Protein AF-A0A349PP46-F1 (afdb_monomer_lite)

Radius of gyration: 15.01 Å; chains: 1; bounding box: 28×39×41 Å

Structure (mmCIF, N/CA/C/O backbone):
data_AF-A0A349PP46-F1
#
_entry.id   AF-A0A349PP46-F1
#
loop_
_atom_site.group_PDB
_atom_site.id
_atom_site.type_symbol
_atom_site.label_atom_id
_atom_site.label_alt_id
_atom_site.label_comp_id
_atom_site.label_asym_id
_atom_site.label_entity_id
_atom_site.label_seq_id
_atom_site.pdbx_PDB_ins_code
_atom_site.Cartn_x
_atom_site.Cartn_y
_atom_site.Cartn_z
_atom_site.occupancy
_atom_site.B_iso_or_equiv
_atom_site.auth_seq_id
_atom_site.auth_comp_id
_atom_site.auth_asym_id
_atom_site.auth_atom_id
_atom_site.pdbx_PDB_model_num
ATOM 1 N N . ALA A 1 1 ? 0.682 19.680 -19.492 1.00 50.34 1 ALA A N 1
ATOM 2 C CA . ALA A 1 1 ? 1.173 19.832 -20.877 1.00 50.34 1 ALA A CA 1
ATOM 3 C C . ALA A 1 1 ? 1.576 21.284 -21.095 1.00 50.34 1 ALA A C 1
ATOM 5 O O . ALA A 1 1 ? 0.813 22.161 -20.706 1.00 50.34 1 ALA A O 1
ATOM 6 N N . ASN A 1 2 ? 2.760 21.549 -21.656 1.00 45.91 2 ASN A N 1
ATOM 7 C CA . ASN A 1 2 ? 3.102 22.887 -22.142 1.00 45.91 2 ASN A CA 1
ATOM 8 C C . ASN A 1 2 ? 2.637 22.979 -23.601 1.00 45.91 2 ASN A C 1
ATOM 10 O O . ASN A 1 2 ? 3.193 22.323 -24.480 1.00 45.91 2 ASN A O 1
ATOM 14 N N . PHE A 1 3 ? 1.589 23.759 -23.854 1.00 58.06 3 PHE A N 1
ATOM 15 C CA . PHE A 1 3 ? 0.976 23.850 -25.180 1.00 58.06 3 PHE A CA 1
ATOM 16 C C . PHE A 1 3 ? 1.746 24.756 -26.159 1.00 58.06 3 PHE A C 1
ATOM 18 O O . PHE A 1 3 ? 1.370 24.826 -27.326 1.00 58.06 3 PHE A O 1
ATOM 25 N N . ASN A 1 4 ? 2.851 25.381 -25.730 1.00 63.91 4 ASN A N 1
ATOM 26 C CA . ASN A 1 4 ? 3.681 26.236 -26.586 1.00 63.91 4 ASN A CA 1
ATOM 27 C C . ASN A 1 4 ? 4.810 25.475 -27.300 1.00 63.91 4 ASN A C 1
ATOM 29 O O . ASN A 1 4 ? 5.224 25.881 -28.380 1.00 63.91 4 ASN A O 1
ATOM 33 N N . THR A 1 5 ? 5.296 24.361 -26.742 1.00 61.56 5 THR A N 1
ATOM 34 C CA . THR A 1 5 ? 6.426 23.595 -27.310 1.00 61.56 5 THR A CA 1
ATOM 35 C C . THR A 1 5 ? 6.017 22.276 -27.966 1.00 61.56 5 THR A C 1
ATOM 37 O O . THR A 1 5 ? 6.862 21.623 -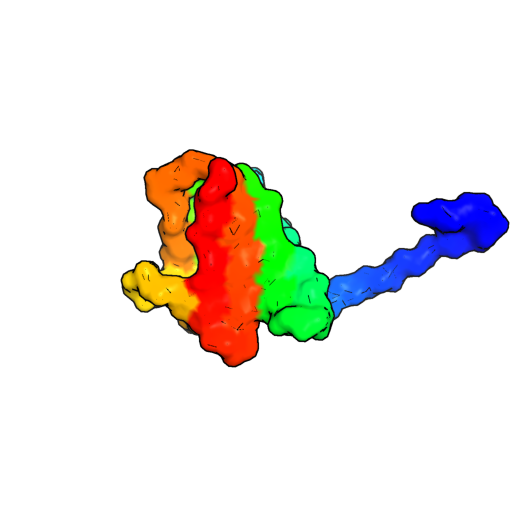28.570 1.00 61.56 5 THR A O 1
ATOM 40 N N . LYS A 1 6 ? 4.742 21.861 -27.862 1.00 62.97 6 LYS A N 1
ATOM 41 C CA . LYS A 1 6 ? 4.243 20.538 -28.306 1.00 62.97 6 LYS A CA 1
ATOM 42 C C . LYS A 1 6 ? 5.076 19.353 -27.787 1.00 62.97 6 LYS A C 1
ATOM 44 O O . LYS A 1 6 ? 5.077 18.285 -28.391 1.00 62.97 6 LYS A O 1
ATOM 49 N N . THR A 1 7 ? 5.776 19.523 -26.670 1.00 57.22 7 THR A N 1
ATOM 50 C CA . THR A 1 7 ? 6.552 18.455 -26.044 1.00 57.22 7 THR A CA 1
ATOM 51 C C . THR A 1 7 ? 5.775 17.875 -24.870 1.00 57.22 7 THR A C 1
ATOM 53 O O . THR A 1 7 ? 5.267 18.596 -24.009 1.00 57.22 7 THR A O 1
ATOM 56 N N . TYR A 1 8 ? 5.683 16.549 -24.845 1.00 54.00 8 TYR A N 1
ATOM 57 C CA . TYR A 1 8 ? 5.216 15.781 -23.699 1.00 54.00 8 TYR A CA 1
ATOM 58 C C . TYR A 1 8 ? 6.405 14.985 -23.179 1.00 54.00 8 TYR A C 1
ATOM 60 O O . TYR A 1 8 ? 7.027 14.240 -23.932 1.00 54.00 8 TYR A O 1
ATOM 68 N N . THR A 1 9 ? 6.734 15.159 -21.903 1.00 55.66 9 THR A N 1
ATOM 69 C CA . THR A 1 9 ? 7.711 14.306 -21.229 1.00 55.66 9 THR A CA 1
ATOM 70 C C . THR A 1 9 ? 6.962 13.105 -20.674 1.00 55.66 9 THR A C 1
ATOM 72 O O . THR A 1 9 ? 6.090 13.264 -19.822 1.00 55.66 9 THR A O 1
ATOM 75 N N . ILE A 1 10 ? 7.288 11.914 -21.171 1.00 57.06 10 ILE A N 1
ATOM 76 C CA . ILE A 1 10 ? 6.913 10.658 -20.525 1.00 57.06 10 ILE A CA 1
ATOM 77 C C . ILE A 1 10 ? 8.033 10.365 -19.535 1.00 57.06 10 ILE A C 1
ATOM 79 O O . ILE A 1 10 ? 9.145 10.048 -19.949 1.00 57.06 10 ILE A O 1
ATOM 83 N N . THR A 1 11 ? 7.761 10.514 -18.243 1.00 58.34 11 THR A N 1
ATOM 84 C CA . THR A 1 11 ? 8.678 10.047 -17.201 1.00 58.34 11 THR A CA 1
ATOM 85 C C . THR A 1 11 ? 8.294 8.608 -16.874 1.00 58.34 11 THR A C 1
ATOM 87 O O . THR A 1 11 ? 7.183 8.395 -16.386 1.00 58.34 11 THR A O 1
ATOM 90 N N . PRO A 1 12 ? 9.152 7.612 -17.150 1.00 60.84 12 PRO A N 1
ATOM 91 C CA . PRO A 1 12 ? 8.909 6.250 -16.701 1.00 60.84 12 PRO A CA 1
ATOM 92 C C . PRO A 1 12 ? 8.806 6.232 -15.176 1.00 60.84 12 PRO A C 1
ATOM 94 O O . PRO A 1 12 ? 9.675 6.778 -14.493 1.00 60.84 12 PRO A O 1
ATOM 97 N N . ILE A 1 13 ? 7.757 5.610 -14.640 1.00 65.06 13 ILE A N 1
ATOM 98 C CA . ILE A 1 13 ? 7.719 5.287 -13.215 1.00 65.06 13 ILE A CA 1
ATOM 99 C C . ILE A 1 13 ? 8.694 4.127 -13.029 1.00 65.06 13 ILE A C 1
ATOM 101 O O . ILE A 1 13 ? 8.461 3.025 -13.517 1.00 65.06 13 ILE A O 1
ATOM 105 N N . VAL A 1 14 ? 9.820 4.400 -12.382 1.00 72.19 14 VAL A N 1
ATOM 106 C CA . VAL A 1 14 ? 10.742 3.369 -11.902 1.00 72.19 14 VAL A CA 1
ATOM 107 C C . VAL A 1 14 ? 10.284 2.934 -10.517 1.00 72.19 14 VAL A C 1
ATOM 109 O O . VAL A 1 14 ? 10.048 3.784 -9.662 1.00 72.19 14 VAL A O 1
ATOM 112 N N . ASN A 1 15 ? 10.178 1.621 -10.306 1.00 84.94 15 ASN A N 1
ATOM 113 C CA . ASN A 1 15 ? 9.629 1.003 -9.100 1.00 84.94 15 ASN A CA 1
ATOM 114 C C . ASN A 1 15 ? 8.167 1.398 -8.833 1.00 84.94 15 ASN A C 1
ATOM 116 O O . ASN A 1 15 ? 7.852 2.023 -7.817 1.00 84.94 15 ASN A O 1
ATOM 120 N N . ALA A 1 16 ? 7.270 1.043 -9.754 1.00 91.75 16 ALA A N 1
ATOM 121 C CA . ALA A 1 16 ? 5.847 1.338 -9.645 1.00 91.75 16 ALA A CA 1
ATOM 122 C C . ALA A 1 16 ? 5.185 0.431 -8.596 1.00 91.75 16 ALA A C 1
ATOM 124 O O . ALA A 1 16 ? 4.517 -0.550 -8.921 1.00 91.75 16 ALA A O 1
ATOM 125 N N . TRP A 1 17 ? 5.394 0.748 -7.319 1.00 97.69 17 TRP A N 1
ATOM 126 C CA . TRP A 1 17 ? 4.684 0.094 -6.229 1.00 97.69 17 TRP A CA 1
ATOM 127 C C . TRP A 1 17 ? 3.208 0.470 -6.259 1.00 97.69 17 TRP A C 1
ATOM 129 O O . TRP A 1 17 ? 2.841 1.638 -6.396 1.00 97.69 17 TRP A O 1
ATOM 139 N N . GLY A 1 18 ? 2.361 -0.535 -6.092 1.00 97.94 18 GLY A N 1
ATOM 140 C CA . GLY A 1 18 ? 0.921 -0.386 -5.986 1.00 97.94 18 GLY A CA 1
ATOM 141 C C . GLY A 1 18 ? 0.330 -1.344 -4.966 1.00 97.94 18 GLY A C 1
ATOM 142 O O . GLY A 1 18 ? 1.007 -2.242 -4.458 1.00 97.94 18 GLY A O 1
ATOM 143 N N . ILE A 1 19 ? -0.956 -1.149 -4.687 1.00 98.56 19 ILE A N 1
ATOM 144 C CA . ILE A 1 19 ? -1.764 -2.098 -3.926 1.00 98.56 19 ILE A CA 1
ATOM 145 C C . ILE A 1 19 ? -2.778 -2.805 -4.821 1.00 98.56 19 ILE A C 1
ATOM 147 O O . ILE A 1 19 ? -3.351 -2.205 -5.731 1.00 98.56 19 ILE A O 1
ATOM 151 N N . ILE A 1 20 ? -3.027 -4.076 -4.530 1.00 98.69 20 ILE A N 1
ATOM 152 C CA . ILE A 1 20 ? -3.945 -4.945 -5.271 1.00 98.69 20 ILE A CA 1
ATOM 153 C C . ILE A 1 20 ? -4.708 -5.846 -4.311 1.00 98.69 20 ILE A C 1
ATOM 155 O O . ILE A 1 20 ? -4.172 -6.233 -3.279 1.00 98.69 20 ILE A O 1
ATOM 159 N N . GLY A 1 21 ? -5.943 -6.196 -4.643 1.00 98.56 21 GLY A N 1
ATOM 160 C CA . GLY A 1 21 ? -6.720 -7.203 -3.934 1.00 98.56 21 GLY A CA 1
ATOM 161 C C . GLY A 1 21 ? -8.164 -6.796 -3.738 1.00 98.56 21 GLY A C 1
ATOM 162 O O . GLY A 1 21 ? -8.553 -5.676 -4.055 1.00 98.56 21 GLY A O 1
ATOM 163 N N . ASP A 1 22 ? -8.974 -7.707 -3.206 1.00 98.56 22 ASP A N 1
ATOM 164 C CA . ASP A 1 22 ? -10.417 -7.513 -3.084 1.00 98.56 22 ASP A CA 1
ATOM 165 C C . ASP A 1 22 ? -10.804 -6.199 -2.417 1.00 98.56 22 ASP A C 1
ATOM 167 O O . ASP A 1 22 ? -11.841 -5.670 -2.755 1.00 98.56 22 ASP A O 1
ATOM 171 N N . ALA A 1 23 ? -10.014 -5.622 -1.514 1.00 98.50 23 ALA A N 1
ATOM 172 C CA . ALA A 1 23 ? -10.355 -4.344 -0.891 1.00 98.50 23 ALA A CA 1
ATOM 173 C C . ALA A 1 23 ? -10.197 -3.109 -1.813 1.00 98.50 23 ALA A C 1
ATOM 175 O O . ALA A 1 23 ? -10.692 -2.033 -1.461 1.00 98.50 23 ALA A O 1
ATOM 176 N N . THR A 1 24 ? -9.535 -3.237 -2.970 1.00 98.31 24 THR A N 1
ATOM 177 C CA . THR A 1 24 ? -9.212 -2.143 -3.907 1.00 98.31 24 THR A CA 1
ATOM 178 C C . THR A 1 24 ? -10.245 -2.025 -5.054 1.00 98.31 24 THR A C 1
ATOM 180 O O . THR A 1 24 ? -11.050 -2.939 -5.263 1.00 98.31 24 THR A O 1
ATOM 183 N N . PRO A 1 25 ? -10.279 -0.906 -5.816 1.00 97.69 25 PRO A N 1
ATOM 184 C CA . PRO A 1 25 ? -11.249 -0.687 -6.899 1.00 97.69 25 PRO A CA 1
ATOM 185 C C . PRO A 1 25 ? -11.206 -1.722 -8.026 1.00 97.69 25 PRO A C 1
ATOM 187 O O . PRO A 1 25 ? -12.229 -1.986 -8.652 1.00 97.69 25 PRO A O 1
ATOM 190 N N . THR A 1 26 ? -10.028 -2.282 -8.282 1.00 96.56 26 THR A N 1
ATOM 191 C CA . THR A 1 26 ? -9.737 -3.200 -9.391 1.00 96.56 26 THR A CA 1
ATOM 192 C C . THR A 1 26 ? -9.560 -4.643 -8.929 1.00 96.56 26 THR A C 1
ATOM 194 O O . THR A 1 26 ? -9.157 -5.486 -9.725 1.00 96.56 26 THR A O 1
ATOM 197 N N . ALA A 1 27 ? -9.859 -4.943 -7.659 1.00 97.75 27 ALA A N 1
ATOM 198 C CA . ALA A 1 27 ? -9.690 -6.270 -7.076 1.00 97.75 27 ALA A CA 1
ATOM 199 C C . ALA A 1 27 ? -8.302 -6.859 -7.406 1.00 97.75 27 ALA A C 1
ATOM 201 O O . ALA A 1 27 ? -7.287 -6.198 -7.189 1.00 97.75 27 ALA A O 1
ATOM 202 N N . TRP A 1 28 ? -8.254 -8.077 -7.945 1.00 97.44 28 TRP A N 1
ATOM 203 C CA . TRP A 1 28 ? -7.029 -8.766 -8.360 1.00 97.44 28 TRP A CA 1
ATOM 204 C C . TRP A 1 28 ? -6.673 -8.574 -9.847 1.00 97.44 28 TRP A C 1
ATOM 206 O O . TRP A 1 28 ? -5.762 -9.241 -10.338 1.00 97.44 28 TRP A O 1
ATOM 216 N N . ASP A 1 29 ? -7.347 -7.662 -10.558 1.00 97.00 29 ASP A N 1
ATOM 217 C CA . ASP A 1 29 ? -7.123 -7.441 -11.994 1.00 97.00 29 ASP A CA 1
ATOM 218 C C . ASP A 1 29 ? -5.970 -6.463 -12.273 1.00 97.00 29 ASP A C 1
ATOM 220 O O . ASP A 1 29 ? -5.186 -6.664 -13.199 1.00 97.00 29 ASP A O 1
ATOM 224 N N . SER A 1 30 ? -5.847 -5.392 -11.482 1.00 95.56 30 SER A N 1
ATOM 225 C CA . SER A 1 30 ? -4.820 -4.354 -11.671 1.00 95.56 30 SER A CA 1
ATOM 226 C C . SER A 1 30 ? -4.442 -3.681 -10.354 1.00 95.56 30 SER A C 1
ATOM 228 O O . SER A 1 30 ? -5.242 -3.667 -9.416 1.00 95.56 30 SER A O 1
ATOM 230 N N . ASP A 1 31 ? -3.250 -3.087 -10.288 1.00 96.94 31 ASP A N 1
ATOM 231 C CA . ASP A 1 31 ? -2.809 -2.355 -9.099 1.00 96.94 31 ASP A CA 1
ATOM 232 C C . ASP A 1 31 ? -3.360 -0.927 -9.092 1.00 96.94 31 ASP A C 1
ATOM 234 O O . ASP A 1 31 ? -3.477 -0.268 -10.126 1.00 96.94 31 ASP A O 1
ATOM 238 N N . THR A 1 32 ? -3.609 -0.408 -7.894 1.00 97.56 32 THR A N 1
ATOM 239 C CA . THR A 1 32 ? -3.705 1.032 -7.649 1.00 97.56 32 THR A CA 1
ATOM 240 C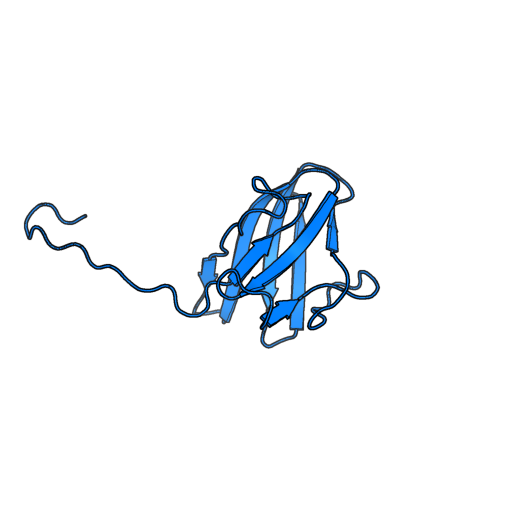 C . THR A 1 32 ? -2.328 1.533 -7.219 1.00 97.56 32 THR A C 1
ATOM 242 O O . THR A 1 32 ? -1.852 1.167 -6.144 1.00 97.56 32 THR A O 1
ATOM 245 N N . LEU A 1 33 ? -1.673 2.325 -8.071 1.00 97.19 33 LEU A N 1
ATOM 246 C CA . LEU A 1 33 ? -0.303 2.796 -7.841 1.00 97.19 33 LEU A CA 1
ATOM 247 C C . LEU A 1 33 ? -0.208 3.765 -6.656 1.00 97.19 33 LEU A C 1
ATOM 249 O O . LEU A 1 33 ? -1.134 4.529 -6.384 1.00 97.19 33 LEU A O 1
ATOM 253 N N . MET A 1 34 ? 0.931 3.717 -5.967 1.00 97.69 34 MET A N 1
ATOM 254 C CA . MET A 1 34 ? 1.270 4.592 -4.849 1.00 97.69 34 MET A CA 1
ATOM 255 C C . MET A 1 34 ? 2.167 5.749 -5.307 1.00 97.69 34 MET A C 1
ATOM 257 O O . MET A 1 34 ? 2.986 5.590 -6.213 1.00 97.69 34 MET A O 1
ATOM 261 N N . ASP A 1 35 ? 2.086 6.886 -4.620 1.00 96.44 35 ASP A N 1
ATOM 262 C CA . ASP A 1 35 ? 2.960 8.035 -4.849 1.00 96.44 35 ASP A CA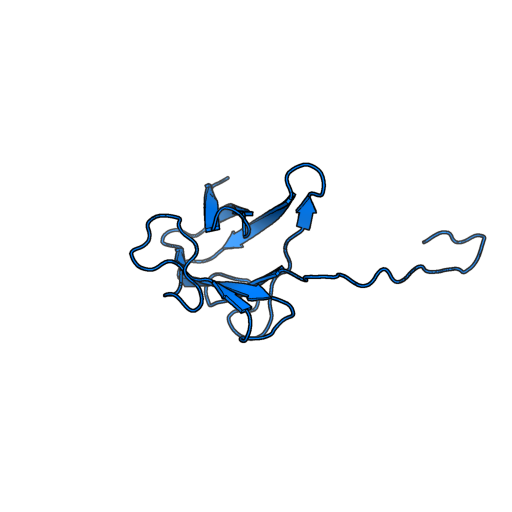 1
ATOM 263 C C . ASP A 1 35 ? 4.273 7.885 -4.070 1.00 96.44 35 ASP A C 1
ATOM 265 O O . ASP A 1 35 ? 4.261 7.686 -2.853 1.00 96.44 35 ASP A O 1
ATOM 269 N N . TYR A 1 36 ? 5.412 8.020 -4.754 1.00 95.50 36 TYR A N 1
ATOM 270 C CA . TYR A 1 36 ? 6.735 8.009 -4.125 1.00 95.50 36 TYR A CA 1
ATOM 271 C C . TYR A 1 36 ? 7.120 9.392 -3.590 1.00 95.50 36 TYR A C 1
ATOM 273 O O . TYR A 1 36 ? 7.110 10.383 -4.323 1.00 95.50 36 TYR A O 1
ATOM 281 N N . ASN A 1 37 ? 7.551 9.454 -2.330 1.00 94.38 37 ASN A N 1
ATOM 282 C CA . ASN A 1 37 ? 8.142 10.645 -1.733 1.00 94.38 37 ASN A CA 1
ATOM 283 C C . ASN A 1 37 ? 9.677 10.504 -1.667 1.00 94.38 37 ASN A C 1
ATOM 285 O O . ASN A 1 37 ? 10.178 9.715 -0.862 1.00 94.38 37 ASN A O 1
ATOM 289 N N . PRO A 1 38 ? 10.451 11.295 -2.437 1.00 91.25 38 PRO A N 1
ATOM 290 C CA . PRO A 1 38 ? 11.909 11.174 -2.477 1.00 91.25 38 PRO A CA 1
ATOM 291 C C . PRO A 1 38 ? 12.612 11.660 -1.202 1.00 91.25 38 PRO A C 1
ATOM 293 O O . PRO A 1 38 ? 13.758 11.292 -0.967 1.00 91.25 38 PRO A O 1
ATOM 296 N N . THR A 1 39 ? 11.959 12.481 -0.375 1.00 93.81 39 THR A N 1
ATOM 297 C CA . THR A 1 39 ? 12.528 12.968 0.890 1.00 93.81 39 THR A CA 1
ATOM 298 C C . THR A 1 39 ? 12.467 11.898 1.972 1.00 93.81 39 THR A C 1
ATOM 300 O O . THR A 1 39 ? 13.434 11.707 2.703 1.00 93.81 39 THR A O 1
ATOM 303 N N . THR A 1 40 ? 11.338 11.195 2.081 1.00 95.31 40 THR A N 1
ATOM 304 C CA . THR A 1 40 ? 11.155 10.139 3.088 1.00 95.31 40 THR A CA 1
ATOM 305 C C . THR A 1 40 ? 11.515 8.750 2.573 1.00 95.31 40 THR A C 1
ATOM 307 O O . THR A 1 40 ? 11.676 7.846 3.385 1.00 95.31 40 THR A O 1
ATOM 310 N N . GLN A 1 41 ? 11.654 8.585 1.252 1.00 95.31 41 GLN A N 1
ATOM 311 C CA . GLN A 1 41 ? 11.845 7.307 0.555 1.00 95.31 41 GLN A CA 1
ATOM 312 C C . GLN A 1 41 ? 10.690 6.314 0.776 1.00 95.31 41 GLN A C 1
ATOM 314 O O . GLN A 1 41 ? 10.883 5.100 0.761 1.00 95.31 41 GLN A O 1
ATOM 319 N N . LYS A 1 42 ? 9.473 6.834 0.975 1.00 97.56 42 LYS A N 1
ATOM 320 C CA . LYS A 1 42 ? 8.259 6.041 1.229 1.00 97.56 42 LYS A CA 1
ATOM 321 C C . LYS A 1 42 ? 7.250 6.196 0.106 1.00 97.56 42 LYS A C 1
ATOM 323 O O . LYS A 1 42 ? 7.253 7.201 -0.604 1.00 97.56 42 LYS A O 1
ATOM 328 N N . TYR A 1 43 ? 6.365 5.215 0.001 1.00 98.19 43 TYR A N 1
ATOM 329 C CA . TYR A 1 43 ? 5.233 5.231 -0.916 1.00 98.19 43 TYR A CA 1
ATOM 330 C C . TYR A 1 43 ? 3.949 5.458 -0.133 1.00 98.19 43 TYR A C 1
ATOM 332 O O . TYR A 1 43 ? 3.773 4.855 0.923 1.00 98.19 43 TYR A O 1
ATOM 340 N N . SER A 1 44 ? 3.037 6.290 -0.624 1.00 98.38 44 SER A N 1
ATOM 341 C CA . SER A 1 44 ? 1.734 6.471 0.020 1.00 98.38 44 SER A CA 1
ATOM 342 C C . SER A 1 44 ? 0.595 6.641 -0.969 1.00 98.38 44 SER A C 1
ATOM 344 O O . SER A 1 44 ? 0.811 7.064 -2.097 1.00 98.38 44 SER A O 1
ATOM 346 N N . LEU A 1 45 ? -0.627 6.355 -0.529 1.00 98.25 45 LEU A N 1
ATOM 347 C CA . LEU A 1 45 ? -1.846 6.636 -1.282 1.00 98.25 45 LEU A CA 1
ATOM 348 C C . LEU A 1 45 ? -3.015 6.903 -0.333 1.00 98.25 45 LEU A C 1
ATOM 350 O O . LEU A 1 45 ? -3.054 6.380 0.784 1.00 98.25 45 LEU A O 1
ATOM 354 N N . ILE A 1 46 ? -3.987 7.682 -0.803 1.00 98.62 46 ILE A N 1
ATOM 355 C CA . ILE A 1 46 ? -5.291 7.815 -0.153 1.00 98.62 46 ILE A CA 1
ATOM 356 C C . ILE A 1 46 ? -6.323 7.118 -1.032 1.00 98.62 46 ILE A C 1
ATOM 358 O O . ILE A 1 46 ? -6.499 7.491 -2.190 1.00 98.62 46 ILE A O 1
ATOM 362 N N . LEU A 1 47 ? -7.015 6.114 -0.493 1.00 98.31 47 LEU A N 1
ATOM 363 C CA . LEU A 1 47 ? -7.972 5.323 -1.264 1.00 98.31 47 LEU A CA 1
ATOM 364 C C . LEU A 1 47 ? -9.180 4.912 -0.434 1.00 98.31 47 LEU A C 1
ATOM 366 O O . LEU A 1 47 ? -9.076 4.579 0.746 1.00 98.31 47 LEU A O 1
ATOM 370 N N . LYS A 1 48 ? -10.343 4.900 -1.086 1.00 98.50 48 LYS A N 1
ATOM 371 C CA . LYS A 1 48 ? -11.553 4.296 -0.538 1.00 98.50 48 LYS A CA 1
ATOM 372 C C . LYS A 1 48 ? -11.480 2.781 -0.701 1.00 98.50 48 LYS A C 1
ATOM 374 O O . LYS A 1 48 ? -11.493 2.282 -1.823 1.00 98.50 48 LYS A O 1
ATOM 379 N N . MET A 1 49 ? -11.454 2.070 0.416 1.00 98.50 49 MET A N 1
ATOM 380 C CA . MET A 1 49 ? -11.371 0.616 0.468 1.00 98.50 49 MET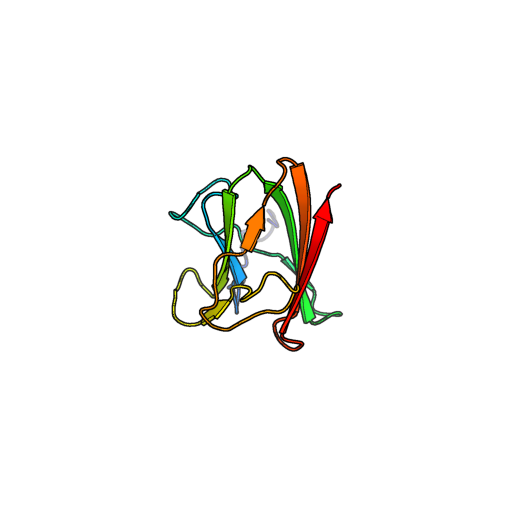 A CA 1
ATOM 381 C C . MET A 1 49 ? -12.680 0.008 0.969 1.00 98.50 49 MET A C 1
ATOM 383 O O . MET A 1 49 ? -13.383 0.589 1.806 1.00 98.50 49 MET A O 1
ATOM 387 N N . LYS A 1 50 ? -13.008 -1.177 0.452 1.00 98.62 50 LYS A N 1
ATOM 388 C CA . LYS A 1 50 ? -14.100 -2.020 0.961 1.00 98.62 50 LYS A CA 1
ATOM 389 C C . LYS A 1 50 ? -13.555 -3.085 1.913 1.00 98.62 50 LYS A C 1
ATOM 391 O O . LYS A 1 50 ? -12.351 -3.309 1.965 1.00 98.62 50 LYS A O 1
ATOM 396 N N . VAL A 1 51 ? -14.449 -3.734 2.663 1.00 98.69 51 VAL A N 1
ATOM 397 C CA . VAL A 1 51 ? -14.073 -4.919 3.450 1.00 98.69 51 VAL A CA 1
ATOM 398 C C . VAL A 1 51 ? -13.542 -5.988 2.497 1.00 98.69 51 VAL A C 1
ATOM 400 O O . VAL A 1 51 ? -14.159 -6.248 1.464 1.00 98.69 51 VAL A O 1
ATOM 403 N N . GLY A 1 52 ? -12.394 -6.568 2.826 1.00 98.50 52 GLY A N 1
ATOM 404 C CA . GLY A 1 52 ? -11.675 -7.488 1.954 1.00 98.50 52 GLY A CA 1
ATOM 405 C C . GLY A 1 52 ? -10.206 -7.553 2.336 1.00 98.50 52 GLY A C 1
ATOM 406 O O . GLY A 1 52 ? -9.853 -7.307 3.487 1.00 98.50 52 GLY A O 1
ATOM 407 N N . THR A 1 53 ? -9.344 -7.853 1.371 1.00 98.6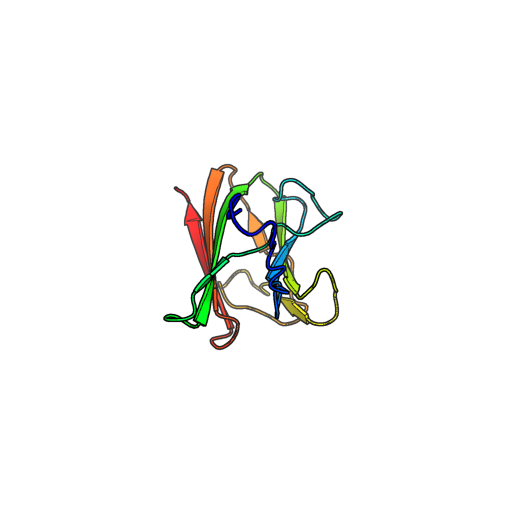9 53 THR A N 1
ATOM 408 C CA . THR A 1 53 ? -7.897 -7.915 1.601 1.00 98.69 53 THR A CA 1
ATOM 409 C C . THR A 1 53 ? -7.113 -7.239 0.486 1.00 98.69 53 THR A C 1
ATOM 411 O O . THR A 1 53 ? -7.639 -7.075 -0.615 1.00 98.69 53 THR A O 1
ATOM 414 N N . PHE A 1 54 ? -5.857 -6.885 0.738 1.00 98.75 54 PHE A N 1
ATOM 415 C CA . PHE A 1 54 ? -4.939 -6.380 -0.282 1.00 98.75 54 PHE A CA 1
ATOM 416 C C . PHE A 1 54 ? -3.495 -6.861 -0.060 1.00 98.75 54 PHE A C 1
ATOM 418 O O . PHE A 1 54 ? -3.177 -7.437 0.975 1.00 98.75 54 PHE A O 1
ATOM 425 N N . LYS A 1 55 ? -2.621 -6.624 -1.037 1.00 98.44 55 LYS A N 1
ATOM 426 C CA . LYS A 1 55 ? -1.162 -6.785 -0.975 1.00 98.44 55 LYS A CA 1
ATOM 427 C C . LYS A 1 55 ? -0.474 -5.605 -1.643 1.00 98.44 55 LYS A C 1
ATOM 429 O O . LYS A 1 55 ? -1.100 -4.897 -2.433 1.00 98.44 55 LYS A O 1
ATOM 434 N N . PHE A 1 56 ? 0.821 -5.456 -1.391 1.00 98.69 56 PHE A N 1
ATOM 435 C CA . PHE A 1 56 ? 1.696 -4.577 -2.161 1.00 98.69 56 PHE A CA 1
ATOM 436 C C . PHE A 1 56 ? 2.358 -5.352 -3.294 1.00 98.69 56 PHE A C 1
ATOM 438 O O . PHE A 1 56 ? 2.804 -6.484 -3.097 1.00 98.69 56 PHE A O 1
ATOM 445 N N . ARG A 1 57 ? 2.463 -4.740 -4.471 1.00 97.94 57 ARG A N 1
ATOM 446 C CA . ARG A 1 57 ? 3.055 -5.357 -5.657 1.00 97.94 57 ARG A CA 1
ATOM 447 C C . ARG A 1 57 ? 3.876 -4.340 -6.440 1.00 97.94 57 ARG A C 1
ATOM 449 O O . ARG A 1 57 ? 3.455 -3.195 -6.584 1.00 97.94 57 ARG A O 1
ATOM 456 N N . LEU A 1 58 ? 5.045 -4.759 -6.912 1.00 97.19 58 LEU A N 1
ATOM 457 C CA . LEU A 1 58 ? 5.915 -3.952 -7.760 1.00 97.19 58 LEU A CA 1
ATOM 458 C C . LEU A 1 58 ? 5.632 -4.235 -9.233 1.00 97.19 58 LEU A C 1
ATOM 460 O O . LEU A 1 58 ? 5.570 -5.398 -9.633 1.00 97.19 58 LEU A O 1
ATOM 464 N N . ASP A 1 59 ? 5.515 -3.177 -10.034 1.00 94.69 59 ASP A N 1
ATOM 465 C CA . ASP A 1 59 ? 5.476 -3.237 -11.500 1.00 94.69 59 ASP A CA 1
ATOM 466 C C . ASP A 1 59 ? 4.416 -4.213 -12.046 1.00 94.69 59 ASP A C 1
ATOM 468 O O . ASP A 1 59 ? 4.634 -4.902 -13.044 1.00 94.69 59 ASP A O 1
ATOM 472 N N . HIS A 1 60 ? 3.264 -4.315 -11.371 1.00 93.88 60 HIS A N 1
ATOM 473 C CA . HIS A 1 60 ? 2.186 -5.246 -11.727 1.00 93.88 60 HIS A CA 1
ATOM 474 C C . HIS A 1 60 ? 2.592 -6.732 -11.741 1.00 93.88 60 HIS A C 1
ATOM 476 O O . HIS A 1 60 ? 1.876 -7.574 -12.288 1.00 93.88 60 HIS A O 1
ATOM 482 N N . GLY A 1 61 ? 3.720 -7.079 -11.116 1.00 94.00 61 GLY A N 1
ATOM 483 C CA . GLY A 1 61 ? 4.316 -8.409 -11.146 1.00 94.00 61 GLY A CA 1
ATOM 484 C C . GLY A 1 61 ? 4.425 -9.054 -9.769 1.00 94.00 61 GLY A C 1
ATOM 485 O O . GLY A 1 61 ? 4.657 -8.407 -8.758 1.00 94.00 61 GLY A O 1
ATOM 486 N N . TRP A 1 62 ? 4.310 -10.377 -9.711 1.00 96.31 62 TRP A N 1
ATOM 487 C CA . TRP A 1 62 ? 4.382 -11.121 -8.446 1.00 96.31 62 TRP A CA 1
ATOM 488 C C . TRP A 1 62 ? 5.806 -11.386 -7.945 1.00 96.31 62 TRP A C 1
ATOM 490 O O . TRP A 1 62 ? 5.967 -11.939 -6.863 1.00 96.31 62 TRP A O 1
ATOM 500 N N . VAL A 1 63 ? 6.837 -10.990 -8.697 1.00 96.00 63 VAL A N 1
ATOM 501 C CA . VAL A 1 63 ? 8.244 -11.219 -8.323 1.00 96.00 63 VAL A CA 1
ATOM 502 C C . VAL A 1 63 ? 8.589 -10.510 -7.013 1.00 96.00 63 VAL A C 1
ATOM 504 O O . VAL A 1 63 ? 9.132 -11.133 -6.107 1.00 96.00 63 VAL A O 1
ATOM 507 N N . SER A 1 64 ? 8.213 -9.235 -6.897 1.00 96.62 64 SER A N 1
ATOM 508 C CA . SER A 1 64 ? 8.409 -8.430 -5.692 1.00 96.62 64 SER A CA 1
ATOM 509 C C . SER A 1 64 ? 7.045 -7.995 -5.178 1.00 96.62 64 SER A C 1
ATOM 511 O O . SER A 1 64 ? 6.449 -7.038 -5.671 1.00 96.62 64 SER A O 1
ATOM 513 N N . ASN A 1 65 ? 6.525 -8.736 -4.204 1.00 98.44 65 ASN A N 1
ATOM 514 C CA . ASN A 1 65 ? 5.247 -8.452 -3.566 1.00 98.44 65 ASN A CA 1
ATOM 515 C C . ASN A 1 65 ? 5.369 -8.628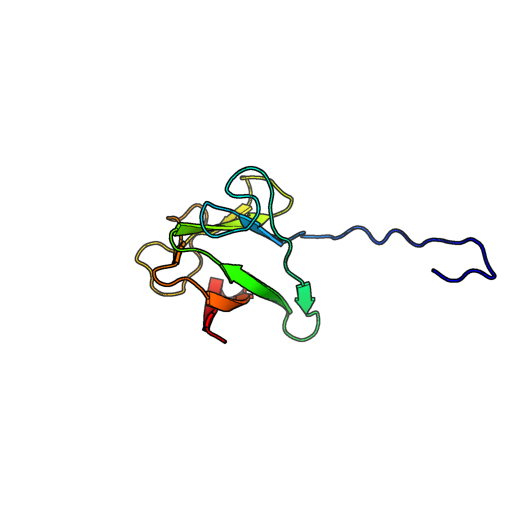 -2.052 1.00 98.44 65 ASN A C 1
ATOM 517 O O . ASN A 1 65 ? 6.129 -9.480 -1.594 1.00 98.44 65 ASN A O 1
ATOM 521 N N . TYR A 1 66 ? 4.606 -7.843 -1.299 1.00 98.75 66 TYR A N 1
ATOM 522 C CA . TYR A 1 66 ? 4.591 -7.901 0.158 1.00 98.75 66 TYR A CA 1
ATOM 523 C C . TYR A 1 66 ? 3.172 -8.084 0.688 1.00 98.75 66 TYR A C 1
ATOM 525 O O . TYR A 1 66 ? 2.209 -7.513 0.166 1.00 98.75 66 TYR A O 1
ATOM 533 N N . GLY A 1 67 ? 3.080 -8.901 1.728 1.00 98.56 67 GLY A N 1
ATOM 534 C CA . GLY A 1 67 ? 1.920 -9.070 2.590 1.00 98.56 67 GLY A CA 1
ATOM 535 C C . GLY A 1 67 ? 2.285 -8.773 4.045 1.00 98.56 67 GLY A C 1
ATOM 536 O O . GLY A 1 67 ? 3.286 -8.102 4.293 1.00 98.56 67 GLY A O 1
ATOM 537 N N . ASP A 1 68 ? 1.495 -9.289 4.981 1.00 98.56 68 ASP A N 1
ATOM 538 C CA . ASP A 1 68 ? 1.734 -9.172 6.427 1.00 98.56 68 ASP A CA 1
ATOM 539 C C . ASP A 1 68 ? 1.328 -10.475 7.127 1.00 98.56 68 ASP A C 1
ATOM 541 O O . ASP A 1 68 ? 0.142 -10.762 7.329 1.00 98.56 68 ASP A O 1
ATOM 545 N N . ASN A 1 69 ? 2.324 -11.282 7.486 1.00 97.44 69 ASN A N 1
ATOM 546 C CA . ASN A 1 69 ? 2.126 -12.514 8.229 1.00 97.44 69 ASN A CA 1
ATOM 547 C C . ASN A 1 69 ? 1.883 -12.170 9.701 1.00 97.44 69 ASN A C 1
ATOM 549 O O . ASN A 1 69 ? 2.782 -11.771 10.442 1.00 97.44 69 ASN A O 1
ATOM 553 N N . GLY A 1 70 ? 0.656 -12.396 10.163 1.00 94.56 70 GLY A N 1
ATOM 554 C CA . GLY A 1 70 ? 0.282 -12.133 11.553 1.00 94.56 70 GLY A CA 1
ATOM 555 C C . GLY A 1 70 ? -0.280 -10.734 11.804 1.00 94.56 70 GLY A C 1
ATOM 556 O O . GLY A 1 70 ? -0.589 -10.427 12.956 1.00 94.56 70 GLY A O 1
ATOM 557 N N . ASN A 1 71 ? -0.494 -9.937 10.749 1.00 95.31 71 ASN A N 1
ATOM 558 C CA . ASN A 1 71 ? -1.204 -8.656 10.795 1.00 95.31 71 ASN A CA 1
ATOM 559 C C . ASN A 1 71 ? -0.597 -7.688 11.829 1.00 95.31 71 ASN A C 1
ATOM 561 O O . ASN A 1 71 ? -1.303 -7.109 12.663 1.00 95.31 71 ASN A O 1
ATOM 565 N N . ASN A 1 72 ? 0.732 -7.588 11.820 1.00 97.38 72 ASN A N 1
ATOM 566 C CA . ASN A 1 72 ? 1.540 -6.867 12.803 1.00 97.38 72 ASN A CA 1
ATOM 567 C C . ASN A 1 72 ? 2.163 -5.574 12.242 1.00 97.38 72 ASN A C 1
ATOM 569 O O . ASN A 1 72 ? 3.007 -4.969 12.905 1.00 97.38 72 ASN A O 1
ATOM 573 N N . LEU A 1 73 ? 1.723 -5.142 11.056 1.00 97.75 73 LEU A N 1
ATOM 574 C CA . LEU A 1 73 ? 2.191 -3.955 10.336 1.00 97.75 73 LEU A CA 1
ATOM 575 C C . LEU A 1 73 ? 3.626 -4.066 9.788 1.00 97.75 73 LEU A C 1
ATOM 577 O O . LEU A 1 73 ? 4.243 -3.051 9.436 1.00 97.75 73 LEU A O 1
ATOM 581 N N . SER A 1 74 ? 4.153 -5.288 9.678 1.00 98.25 74 SER A N 1
ATOM 582 C CA . SER A 1 74 ? 5.401 -5.576 8.967 1.00 98.25 74 SER A CA 1
ATOM 583 C C . SER A 1 74 ? 5.140 -6.027 7.529 1.00 98.25 74 SER A C 1
ATOM 585 O O . SER A 1 74 ? 4.058 -6.507 7.195 1.00 98.25 74 SER A O 1
ATOM 587 N N . LEU A 1 75 ? 6.117 -5.793 6.652 1.00 98.62 75 LEU A N 1
ATOM 588 C CA . LEU A 1 75 ? 6.067 -6.212 5.255 1.00 98.62 75 LEU A CA 1
ATOM 589 C C . LEU A 1 75 ? 6.837 -7.519 5.076 1.00 98.62 75 LEU A C 1
ATOM 591 O O . LEU A 1 75 ? 8.069 -7.530 5.054 1.00 98.62 75 LEU A O 1
ATOM 595 N N . ASP A 1 76 ? 6.102 -8.602 4.853 1.00 98.56 76 ASP A N 1
ATOM 596 C CA . ASP A 1 76 ? 6.659 -9.923 4.582 1.00 98.56 76 ASP A CA 1
ATOM 597 C C . ASP A 1 76 ? 6.683 -10.200 3.082 1.00 98.56 76 ASP A C 1
ATOM 599 O O . ASP A 1 76 ? 5.651 -10.146 2.403 1.00 98.56 76 ASP A O 1
ATOM 603 N N . SER A 1 77 ? 7.866 -10.506 2.544 1.00 98.25 77 SER A N 1
ATOM 604 C CA . SER A 1 77 ? 8.013 -10.850 1.126 1.00 98.25 77 SER A CA 1
ATOM 605 C C . SER A 1 77 ? 7.177 -12.086 0.803 1.00 98.25 77 SER A C 1
ATOM 607 O O . SER A 1 77 ? 7.344 -13.141 1.415 1.00 98.25 77 SER A O 1
ATOM 609 N N . GLY A 1 78 ? 6.239 -11.945 -0.134 1.00 98.19 78 GLY A N 1
ATOM 610 C CA . GLY A 1 78 ? 5.288 -12.999 -0.473 1.00 98.19 78 GLY A CA 1
ATOM 611 C C . GLY A 1 78 ? 4.278 -13.346 0.628 1.00 98.19 78 GLY A C 1
ATOM 612 O O . GLY A 1 78 ? 3.539 -14.307 0.436 1.00 98.19 78 GLY A O 1
ATOM 613 N N . GLY A 1 79 ? 4.210 -12.583 1.725 1.00 98.12 79 GLY A N 1
ATOM 614 C CA . GLY A 1 79 ? 3.384 -12.883 2.902 1.00 98.12 79 GLY A CA 1
ATOM 615 C C . GLY A 1 79 ? 1.874 -12.874 2.660 1.00 98.12 79 GLY A C 1
ATOM 616 O O . GLY A 1 79 ? 1.412 -12.659 1.543 1.00 98.12 79 GLY A O 1
ATOM 617 N N . ASP A 1 80 ? 1.091 -13.090 3.707 1.00 98.56 80 ASP A N 1
ATOM 618 C CA . ASP A 1 80 ? -0.367 -13.180 3.651 1.00 98.56 80 ASP A CA 1
ATOM 619 C C . ASP A 1 80 ? -1.030 -11.857 3.241 1.00 98.56 80 ASP A C 1
ATOM 621 O O . ASP A 1 80 ? -0.473 -10.767 3.384 1.00 98.56 80 ASP A O 1
ATOM 625 N N . ASN A 1 81 ? -2.252 -11.934 2.711 1.00 98.62 81 ASN A N 1
ATOM 626 C CA . ASN A 1 81 ? -2.995 -10.730 2.347 1.00 98.62 81 ASN A CA 1
ATOM 627 C C . ASN A 1 81 ? -3.361 -9.910 3.595 1.00 98.62 81 ASN A C 1
ATOM 629 O O . ASN A 1 81 ? -3.835 -10.449 4.593 1.00 98.62 81 ASN A O 1
ATOM 633 N N . ILE A 1 82 ? -3.244 -8.589 3.490 1.00 98.69 82 ILE A N 1
ATOM 634 C CA . ILE A 1 82 ? -3.539 -7.642 4.563 1.00 98.69 82 ILE A CA 1
ATOM 635 C C . ILE A 1 82 ? -5.053 -7.385 4.615 1.00 98.69 82 ILE A C 1
ATOM 637 O O . ILE A 1 82 ? -5.633 -6.970 3.604 1.00 98.69 82 ILE A O 1
ATOM 641 N N . PRO A 1 83 ? -5.728 -7.605 5.757 1.00 98.25 83 PRO A N 1
ATOM 642 C CA . PRO A 1 83 ? -7.170 -7.431 5.865 1.00 98.25 83 PRO A CA 1
ATOM 643 C C . PRO A 1 83 ? -7.595 -5.964 6.035 1.00 98.25 83 PRO A C 1
ATOM 645 O O . PRO A 1 83 ? -7.079 -5.227 6.871 1.00 98.25 83 PRO A O 1
ATOM 648 N N . ILE A 1 84 ? -8.648 -5.572 5.315 1.00 98.38 84 ILE A N 1
ATOM 649 C CA . ILE A 1 84 ? -9.468 -4.390 5.601 1.00 98.38 84 ILE A CA 1
ATOM 650 C C . ILE A 1 84 ? -10.755 -4.866 6.268 1.00 98.38 84 ILE A C 1
ATOM 652 O O . ILE A 1 84 ? -11.636 -5.431 5.622 1.00 98.38 84 ILE A O 1
ATOM 656 N N . THR A 1 85 ? -10.883 -4.627 7.571 1.00 97.50 85 THR A N 1
ATOM 657 C CA . THR A 1 85 ? -12.034 -5.092 8.366 1.00 97.50 85 THR A CA 1
ATOM 658 C C . THR A 1 85 ? -13.211 -4.119 8.362 1.00 97.50 85 THR A C 1
ATOM 660 O O . THR A 1 85 ? -14.340 -4.515 8.642 1.00 97.50 85 THR A O 1
ATOM 663 N N . ALA A 1 86 ? -12.978 -2.853 8.012 1.00 98.06 86 ALA A N 1
ATOM 664 C CA . ALA A 1 86 ? -14.012 -1.832 7.928 1.00 98.06 86 ALA A CA 1
ATOM 665 C C . ALA A 1 86 ? -13.854 -1.019 6.644 1.00 98.06 86 ALA A C 1
ATOM 667 O O . ALA A 1 86 ? -12.786 -0.488 6.367 1.00 98.06 86 ALA A O 1
ATOM 668 N N . ALA A 1 87 ? -14.933 -0.854 5.881 1.00 98.50 87 ALA A N 1
ATOM 669 C CA . ALA A 1 87 ? -14.904 0.029 4.720 1.00 98.50 87 ALA A CA 1
ATOM 670 C C . ALA A 1 87 ? -14.633 1.486 5.143 1.00 98.50 87 ALA A C 1
ATOM 672 O O . ALA A 1 87 ? -15.075 1.936 6.209 1.00 98.50 87 ALA A O 1
ATOM 673 N N . GLY A 1 88 ? -13.916 2.234 4.309 1.00 98.50 88 GLY A N 1
ATOM 674 C CA . GLY A 1 88 ? -13.529 3.609 4.613 1.00 98.50 88 GLY A CA 1
ATOM 675 C C . GLY A 1 88 ? -12.506 4.177 3.645 1.00 98.50 88 GLY A C 1
ATOM 676 O O . GLY A 1 88 ? -12.025 3.475 2.760 1.00 98.50 88 GLY A O 1
ATOM 677 N N . THR A 1 89 ? -12.175 5.450 3.823 1.00 98.75 89 THR A N 1
ATOM 678 C CA . THR A 1 89 ? -11.024 6.062 3.161 1.00 98.75 89 THR A CA 1
ATOM 679 C C . THR A 1 89 ? -9.808 5.882 4.055 1.00 98.75 89 THR A C 1
ATOM 681 O O . THR A 1 89 ? -9.881 6.156 5.250 1.00 98.75 89 THR A O 1
ATOM 684 N N . TYR A 1 90 ? -8.707 5.409 3.487 1.00 98.75 90 TYR A N 1
ATOM 685 C CA . TYR A 1 90 ? -7.475 5.139 4.213 1.00 98.75 90 TYR A CA 1
ATOM 686 C C . TYR A 1 90 ? -6.317 5.905 3.595 1.00 98.75 90 TYR A C 1
ATOM 688 O O . TYR A 1 90 ? -6.186 5.932 2.374 1.00 98.75 90 TYR A O 1
ATOM 696 N N . LEU A 1 91 ? -5.469 6.477 4.446 1.00 98.69 91 LEU A N 1
ATOM 697 C CA . LEU A 1 91 ? -4.092 6.809 4.106 1.00 98.69 91 LEU A CA 1
ATOM 698 C C . LEU A 1 91 ? -3.228 5.583 4.408 1.00 98.69 91 LEU A C 1
ATOM 700 O O . LEU A 1 91 ? -3.112 5.181 5.568 1.00 98.69 91 LEU A O 1
ATOM 704 N N . ILE A 1 92 ? -2.622 5.009 3.372 1.00 98.75 92 ILE A N 1
ATOM 705 C CA . ILE A 1 92 ? -1.671 3.899 3.488 1.00 98.75 92 ILE A CA 1
ATOM 706 C C . ILE A 1 92 ? -0.286 4.424 3.144 1.00 98.75 92 ILE A C 1
ATOM 708 O O . ILE A 1 92 ? -0.126 5.100 2.130 1.00 98.75 92 ILE A O 1
ATOM 712 N N . THR A 1 93 ? 0.707 4.114 3.976 1.00 98.69 93 THR A N 1
ATOM 713 C CA . THR A 1 93 ? 2.120 4.433 3.722 1.00 98.69 93 THR A CA 1
ATOM 714 C C . THR A 1 93 ? 2.958 3.170 3.851 1.00 98.69 93 THR A C 1
ATOM 716 O O . THR A 1 93 ? 2.841 2.476 4.851 1.00 98.69 93 THR A O 1
ATOM 719 N N . ALA A 1 94 ? 3.819 2.891 2.878 1.00 98.69 94 ALA A N 1
ATOM 720 C CA . ALA A 1 94 ? 4.732 1.756 2.871 1.00 98.69 94 ALA A CA 1
ATOM 721 C C . ALA A 1 94 ? 6.193 2.226 2.863 1.00 98.69 94 ALA A C 1
ATOM 723 O O . ALA A 1 94 ? 6.574 3.145 2.131 1.00 98.69 94 ALA A O 1
ATOM 724 N N . ASP A 1 95 ? 7.007 1.568 3.681 1.00 98.31 95 ASP A N 1
ATOM 725 C CA . ASP A 1 95 ? 8.453 1.719 3.767 1.00 98.31 95 ASP A CA 1
ATOM 726 C C . ASP A 1 95 ? 9.101 0.376 3.415 1.00 98.31 95 ASP A C 1
ATOM 728 O O . ASP A 1 95 ? 9.259 -0.500 4.264 1.00 98.31 95 ASP A O 1
ATOM 732 N N . PHE A 1 96 ? 9.454 0.202 2.140 1.00 97.50 96 PHE A N 1
ATOM 733 C CA . PHE A 1 96 ? 10.050 -1.041 1.636 1.00 97.50 96 PHE A CA 1
ATOM 734 C C . PHE A 1 96 ? 11.526 -1.214 2.031 1.00 97.50 96 PHE A C 1
ATOM 736 O O . PHE A 1 96 ? 12.084 -2.284 1.808 1.00 97.50 96 PHE A O 1
ATOM 743 N N . ILE A 1 97 ? 12.163 -0.189 2.614 1.00 96.12 97 ILE A N 1
ATOM 744 C CA . ILE A 1 97 ? 13.523 -0.281 3.169 1.00 96.12 97 ILE A CA 1
ATOM 745 C C . ILE A 1 97 ? 13.442 -0.747 4.624 1.00 96.12 97 ILE A C 1
ATOM 747 O O . ILE A 1 97 ? 14.146 -1.669 5.025 1.00 96.12 97 ILE A O 1
ATOM 751 N N . GLY A 1 98 ? 12.564 -0.118 5.409 1.00 97.75 98 GLY A N 1
ATOM 752 C CA . GLY A 1 98 ? 12.298 -0.476 6.802 1.00 97.75 98 GLY A CA 1
ATOM 753 C C . GLY A 1 98 ? 11.388 -1.694 6.980 1.00 97.75 98 GLY A C 1
ATOM 754 O O . GLY A 1 98 ? 11.200 -2.126 8.111 1.00 97.75 98 GLY A O 1
ATOM 755 N N . LEU A 1 99 ? 10.820 -2.223 5.891 1.00 98.31 99 LEU A N 1
ATOM 756 C CA . LEU A 1 99 ? 9.886 -3.356 5.856 1.00 98.31 99 LEU A CA 1
ATOM 757 C C . LEU A 1 99 ? 8.674 -3.174 6.782 1.00 98.31 99 LEU A C 1
ATOM 759 O O . LEU A 1 99 ? 8.273 -4.080 7.510 1.00 98.31 99 LEU A O 1
ATOM 763 N N . THR A 1 100 ? 8.073 -1.986 6.745 1.00 98.62 100 THR A N 1
ATOM 764 C CA . THR A 1 100 ? 6.876 -1.653 7.534 1.00 98.62 100 THR A CA 1
ATOM 765 C C . THR A 1 100 ? 5.858 -0.894 6.698 1.00 98.62 100 THR A C 1
ATOM 767 O O . THR A 1 100 ? 6.194 -0.265 5.692 1.00 98.62 100 THR A O 1
ATOM 770 N N . TYR A 1 101 ? 4.601 -0.913 7.132 1.00 98.69 101 TYR A N 1
ATOM 771 C CA . TYR A 1 101 ? 3.573 -0.035 6.588 1.00 98.69 101 TYR A CA 1
ATOM 772 C C . TYR A 1 101 ? 2.684 0.525 7.697 1.00 98.69 101 TYR A C 1
ATOM 774 O O . TYR A 1 101 ? 2.640 0.026 8.818 1.00 98.69 101 TYR A O 1
ATOM 782 N N . THR A 1 102 ? 1.968 1.597 7.385 1.00 98.50 102 THR A N 1
ATOM 783 C CA . THR A 1 102 ? 0.930 2.157 8.245 1.00 98.50 102 THR A CA 1
ATOM 784 C C . THR A 1 102 ? -0.365 2.300 7.468 1.00 98.50 102 THR A C 1
ATOM 786 O O . THR A 1 102 ? -0.370 2.462 6.245 1.00 98.50 102 THR A O 1
ATOM 789 N N . MET A 1 103 ? -1.477 2.245 8.197 1.00 97.69 103 MET A N 1
ATOM 790 C CA . MET A 1 103 ? -2.813 2.395 7.646 1.00 97.69 103 MET A CA 1
ATOM 791 C C . MET A 1 103 ? -3.681 3.189 8.622 1.00 97.69 103 MET A C 1
ATOM 793 O O . MET A 1 103 ? -4.010 2.713 9.708 1.00 97.69 103 MET A O 1
ATOM 797 N N . THR A 1 104 ? -4.073 4.394 8.216 1.00 98.12 104 THR A N 1
ATOM 798 C CA . THR A 1 104 ? -4.900 5.299 9.022 1.00 98.12 104 THR A CA 1
ATOM 799 C C . THR A 1 104 ? -6.212 5.558 8.304 1.00 98.12 104 THR A C 1
ATOM 801 O O . THR A 1 104 ? -6.216 6.039 7.171 1.00 98.12 104 THR A O 1
ATOM 804 N N . LYS A 1 105 ? -7.333 5.254 8.959 1.00 97.62 105 LYS A N 1
ATOM 805 C CA . LYS A 1 105 ? -8.664 5.611 8.459 1.00 97.62 105 LYS A CA 1
ATOM 806 C C . LYS A 1 105 ? -8.886 7.120 8.612 1.00 97.62 105 LYS A C 1
ATOM 808 O O . LYS A 1 105 ? -8.607 7.653 9.685 1.00 97.62 105 LYS A O 1
ATOM 813 N N . LEU A 1 106 ? -9.361 7.772 7.552 1.00 96.31 106 LEU A N 1
ATOM 814 C CA . LEU A 1 106 ? -9.681 9.205 7.494 1.00 96.31 106 LEU A CA 1
ATOM 815 C C . LEU A 1 106 ? -11.164 9.474 7.771 1.00 96.31 106 LEU A C 1
ATOM 817 O O . LEU A 1 106 ? -11.999 8.600 7.428 1.00 96.31 106 LEU A O 1
#

Foldseek 3Di:
DPPPPPDDDDDDPDFFKFKEAPFAPCHNNFGDTFDADPVVRKTKDKGFTAWTWMWIDTPNDLPFIFADAPLPQFTDGVDDTHTDHHTAIWIKMDDPPRRGIDIDGD

Secondary structure (DSSP, 8-state):
-BTTTTB------SS-EEEESTTSTTTTTS-EEPEEETTTTEEEEEEEE-SEEEEEEETTEEEEEEE-TTSSSB-EET-PPEEE-S-EEEEEEEETTTTEEEEEE-

Sequence (106 aa):
ANFNTKTYTITPIVNAWGIIGDATPTAWDSDTLMDYNPTTQKYSLILKMKVGTFKFRLDHGWVSNYGDNGNNLSLDSGGDNIPITAAGTYLITADFIGLTYTMTKL

pLDDT: mean 92.27, std 13.39, range [45.91, 98.75]